Protein 6IQE (pdb70)

InterPro domains:
  IPR000163 Prohibitin [PR00679] (84-100)
  IPR000163 Prohibitin [PR00679] (102-121)
  IPR000163 Prohibitin [PR00679] (125-143)
  IPR000163 Prohibitin [PR00679] (148-164)
  IPR000163 Prohibitin [PR00679] (171-190)
  IPR000163 Prohibitin [PR00679] (196-219)
  IPR000163 Prohibitin [PR00679] (219-235)
  IPR000163 Prohibitin [PTHR23222] (7-286)
  IPR000163 Prohibitin [cd03401] (40-235)
  IPR001107 Band 7 domain [PF01145] (42-220)
  IPR001107 Band 7 domain [SM00244] (39-201)
  IPR036013 Band 7/SPFH domain superfamily [G3DSA:3.30.479.30] (71-203)
  IPR036013 Band 7/SPFH 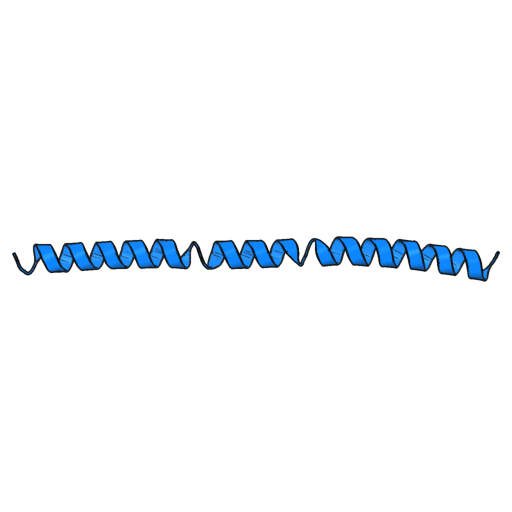domain superfamily [SSF117892] (72-207)

GO terms:
  GO:0005739 mitochondrion (C, IDA)
  GO:0005634 nucleus (C, IDA)
  GO:0005737 cytoplasm (C, IDA)
  GO:0005743 mitochondrial inner membrane (C, IDA)
  GO:0039529 RIG-I signaling pathway (P, IDA)
  GO:0005886 plasma membrane (C, IDA)
  GO:0009986 cell surface (C, IDA)
  GO:0016363 nuclear matrix (C, IDA)
  GO:0042803 protein homodimerization activity (F, IDA)
  GO:0032991 protein-containing complex (C, IDA)
  GO:0035632 mitochondrial prohibitin complex (C, IDA)
  GO:0016477 cell migration (P, IDA)
  GO:0140374 antiviral innate immune response (P, IDA)
  GO:0046625 sphingolipid binding (F, IDA)
  GO:0000423 mitophagy (P, IDA)
  GO:0005634 nucleus (C, EXP)
  GO:0005737 cytoplasm (C, EXP)
  GO:0005515 protein binding (F, IPI)
  GO:0042802 identical protein binding (F, IPI)
  GO:0046982 protein heterodimerization activity (F, IPI)

Radius of gyration: 25.66 Å; Cα contacts (8 Å, |Δi|>4): 0; chains: 1; bounding box: 86×19×7 Å

Sequence (59 aa):
GSSFSREYTAAVEAKQVAQQEAQRRAQFLVEKAKQEQRRQKIVQAEGEAEAAKMLGEALSKN

Organism: Homo sapiens (NCBI:txid9606)

Secondary structure (DSSP, 8-state):
-HHHHHHHHHHHHHHHHHHHHHHHHHHHHHHHHHHHHHHHHHHHHHHHHHHHH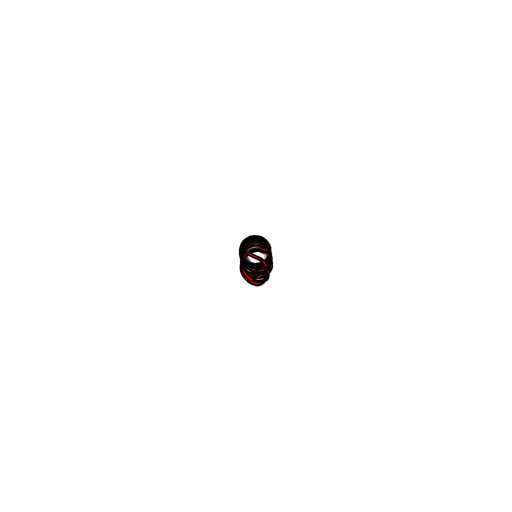HHHHH-

Foldseek 3Di:
DVVVVVVVVVVVVVVVVVVVVVVVVVVVVVVVVVVVVVVVVVVVVVVVVVVVVVVVVVD

Structure (mmCIF, N/CA/C/O backbone):
data_6IQE
#
_entry.id   6IQE
#
_cell.length_a   65.142
_cell.length_b   65.142
_cell.length_c   62.288
_cell.angle_alpha   90.00
_cell.angle_beta   90.00
_cell.angle_gamma   90.00
#
_symmetry.space_group_name_H-M   'P 41 2 2'
#
loop_
_entity.id
_entity.type
_entity.pdbx_description
1 polymer Prohibitin-2
2 water water
#
loop_
_atom_site.group_PDB
_atom_site.id
_atom_site.type_symbol
_atom_site.label_atom_id
_atom_site.label_alt_id
_atom_site.label_comp_id
_atom_site.label_asym_id
_atom_site.label_entity_id
_atom_site.label_seq_id
_atom_site.pdbx_PDB_ins_code
_atom_site.Cartn_x
_atom_site.Cartn_y
_atom_site.Cartn_z
_atom_site.occupancy
_atom_site.B_iso_or_equiv
_atom_site.auth_seq_id
_atom_site.auth_comp_id
_atom_site.auth_asym_id
_atom_site.auth_atom_id
_atom_site.pdbx_PDB_model_num
ATOM 1 N N . GLY A 1 1 ? 25.318 53.903 3.350 1.00 54.68 187 GLY A N 1
ATOM 2 C CA . GLY A 1 1 ? 24.240 54.871 3.266 1.00 41.69 187 GLY A CA 1
ATOM 3 C C . GLY A 1 1 ? 23.137 54.435 2.315 1.00 46.88 187 GLY A C 1
ATOM 4 O O . GLY A 1 1 ? 21.957 54.525 2.638 1.00 29.61 187 GLY A O 1
ATOM 5 N N A SER A 1 2 ? 23.528 53.978 1.133 0.65 38.32 188 SER A N 1
ATOM 6 N N B SER A 1 2 ? 23.513 53.955 1.136 0.35 38.29 188 SER A N 1
ATOM 7 C CA A SER A 1 2 ? 22.567 53.476 0.172 0.65 34.80 188 SER A CA 1
ATOM 8 C CA B SER A 1 2 ? 22.510 53.489 0.191 0.35 34.86 188 SER A CA 1
ATOM 9 C C A SER A 1 2 ? 21.808 52.300 0.800 0.65 32.15 188 SER A C 1
ATOM 10 C C B SER A 1 2 ? 21.798 52.257 0.754 0.35 32.11 188 SER A C 1
ATOM 11 O O A SER A 1 2 ? 20.580 52.275 0.768 0.65 25.46 188 SER A O 1
ATOM 12 O O B SER A 1 2 ? 20.584 52.138 0.621 0.35 26.22 188 SER A O 1
ATOM 17 N N . PHE A 1 3 ? 22.538 51.356 1.400 1.00 28.12 189 PHE A N 1
ATOM 18 C CA . PHE A 1 3 ? 21.900 50.163 1.971 1.00 22.89 189 PHE A CA 1
ATOM 19 C C . PHE A 1 3 ? 20.855 50.514 3.016 1.00 22.82 189 PHE A C 1
ATOM 20 O O . PHE A 1 3 ? 19.715 50.071 2.906 1.00 20.57 189 PHE A O 1
ATOM 28 N N . SER A 1 4 ? 21.240 51.273 4.042 1.00 17.05 190 SER A N 1
ATOM 29 C CA . SER A 1 4 ? 20.302 51.557 5.120 1.00 23.84 190 SER A CA 1
ATOM 30 C C . SER A 1 4 ? 19.084 52.321 4.610 1.00 22.98 190 SER A C 1
ATOM 31 O O . SER A 1 4 ? 17.977 52.066 5.084 1.00 18.38 190 SER A O 1
ATOM 34 N N . ARG A 1 5 ? 19.276 53.210 3.628 1.00 24.65 191 ARG A N 1
ATOM 35 C CA . ARG A 1 5 ? 18.158 53.939 3.007 1.00 36.70 191 ARG A CA 1
ATOM 36 C C . ARG A 1 5 ? 17.222 53.012 2.235 1.00 31.06 191 ARG A C 1
ATOM 37 O O . ARG A 1 5 ? 16.001 53.107 2.361 1.00 22.51 191 ARG A O 1
ATO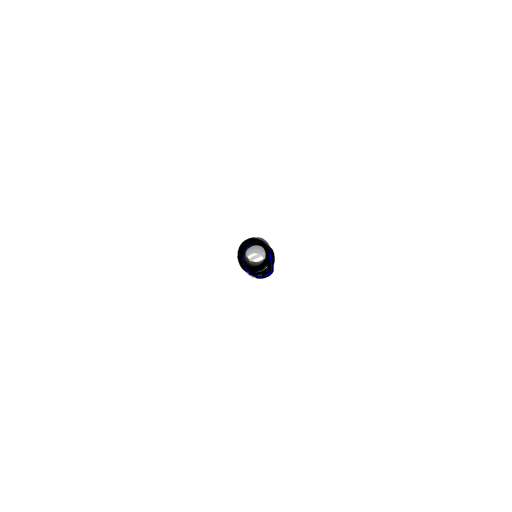M 45 N N . GLU A 1 6 ? 17.802 52.131 1.425 1.00 18.81 192 GLU A N 1
ATOM 46 C CA . GLU A 1 6 ? 17.023 51.168 0.651 1.00 22.82 192 GLU A CA 1
ATOM 47 C C . GLU A 1 6 ? 16.240 50.189 1.525 1.00 25.02 192 GLU A C 1
ATOM 48 O O . GLU A 1 6 ? 15.053 49.939 1.292 1.00 22.42 192 GLU A O 1
ATOM 54 N N . TYR A 1 7 ? 16.920 49.630 2.520 1.00 19.99 193 TYR A N 1
ATOM 55 C CA . TYR A 1 7 ? 16.307 48.678 3.438 1.00 19.23 193 TYR A CA 1
ATOM 56 C C . TYR A 1 7 ? 15.119 49.323 4.170 1.00 21.53 193 TYR A C 1
ATOM 57 O O . TYR A 1 7 ? 14.038 48.749 4.275 1.00 19.38 193 TYR A O 1
ATOM 66 N N . THR A 1 8 ? 15.346 50.524 4.692 1.00 19.16 194 THR A N 1
ATOM 67 C CA . THR A 1 8 ? 14.315 51.259 5.423 1.00 17.43 194 THR A CA 1
ATOM 68 C C . THR A 1 8 ? 13.112 51.583 4.520 1.00 19.08 194 THR A C 1
ATOM 69 O O . THR A 1 8 ? 11.958 51.436 4.932 1.00 23.02 194 THR A O 1
ATOM 73 N N . ALA A 1 9 ? 13.389 51.997 3.285 1.00 17.35 195 ALA A N 1
ATOM 74 C CA . ALA A 1 9 ? 12.334 52.302 2.322 1.00 27.48 195 ALA A CA 1
ATOM 75 C C . ALA A 1 9 ? 11.538 51.048 1.926 1.00 18.26 195 ALA A C 1
ATOM 76 O O . ALA A 1 9 ? 10.321 51.119 1.682 1.00 17.27 195 ALA A O 1
ATOM 78 N N . ALA A 1 10 ? 12.218 49.904 1.868 1.00 16.64 196 ALA A N 1
ATOM 79 C CA . ALA A 1 10 ? 11.545 48.631 1.592 1.00 17.35 196 ALA A CA 1
ATOM 80 C C . ALA A 1 10 ? 10.572 48.284 2.707 1.00 24.12 196 ALA A C 1
ATOM 81 O O . ALA A 1 10 ? 9.421 47.929 2.447 1.00 20.48 196 ALA A O 1
ATOM 83 N N . VAL A 1 11 ? 11.031 48.390 3.949 1.00 21.31 197 VAL A N 1
ATOM 84 C CA . VAL A 1 11 ? 10.184 48.061 5.099 1.00 20.94 197 VAL A CA 1
ATOM 85 C C . VAL A 1 11 ? 8.990 49.030 5.174 1.00 20.58 197 VAL A C 1
ATOM 86 O O . VAL A 1 11 ? 7.852 48.609 5.430 1.00 20.73 197 VAL A O 1
ATOM 90 N N . GLU A 1 12 ? 9.249 50.318 4.958 1.00 18.10 198 GLU A N 1
ATOM 91 C CA . GLU A 1 12 ? 8.181 51.325 4.924 1.00 19.51 198 GLU A CA 1
ATOM 92 C C . GLU A 1 12 ? 7.142 51.011 3.828 1.00 21.71 198 GLU A C 1
ATOM 93 O O . GLU A 1 12 ? 5.941 51.183 4.038 1.00 23.62 198 GLU A O 1
ATOM 99 N N . ALA A 1 13 ? 7.593 50.558 2.660 1.00 20.70 199 ALA A N 1
ATOM 100 C CA . ALA A 1 13 ? 6.649 50.199 1.596 1.00 23.71 199 ALA A CA 1
ATOM 101 C C . ALA A 1 13 ? 5.832 48.960 1.970 1.00 22.44 199 ALA A C 1
ATOM 102 O O . ALA A 1 13 ? 4.618 48.891 1.711 1.00 23.31 199 ALA A O 1
ATOM 104 N N . LYS A 1 14 ? 6.497 47.989 2.585 1.00 21.47 200 LYS A N 1
ATOM 105 C CA . LYS A 1 14 ? 5.843 46.786 3.083 1.00 20.48 200 LYS A CA 1
ATOM 106 C C . LYS A 1 14 ? 4.762 47.156 4.085 1.00 28.69 200 LYS A C 1
ATOM 107 O O . LYS A 1 14 ? 3.656 46.619 4.023 1.00 24.30 200 LYS A O 1
ATOM 113 N N . GLN A 1 15 ? 5.080 48.072 5.003 1.00 21.95 201 GLN A N 1
ATOM 114 C CA . GLN A 1 15 ? 4.116 48.521 6.012 1.00 25.48 201 GLN A CA 1
ATOM 115 C C . GLN A 1 15 ? 2.879 49.156 5.372 1.00 25.37 201 GLN A C 1
ATOM 116 O O . GLN A 1 15 ? 1.745 48.865 5.773 1.00 27.25 201 GLN A O 1
ATOM 122 N N . VAL A 1 16 ? 3.084 50.018 4.380 1.00 22.10 202 VAL A N 1
ATOM 123 C CA . VAL A 1 16 ? 1.949 50.639 3.687 1.00 25.13 202 VAL A CA 1
ATOM 124 C C . VAL A 1 16 ? 1.123 49.568 2.965 1.00 24.91 202 VAL A C 1
ATOM 125 O O . VAL A 1 16 ? -0.121 49.596 2.995 1.00 22.89 202 VAL A O 1
ATOM 129 N N . ALA A 1 17 ? 1.809 48.623 2.329 1.00 21.78 203 ALA A N 1
ATOM 130 C CA . ALA A 1 17 ? 1.132 47.536 1.633 1.00 23.27 203 ALA A CA 1
ATOM 131 C C . ALA A 1 17 ? 0.220 46.769 2.578 1.00 31.81 203 ALA A C 1
ATOM 132 O O . ALA A 1 17 ? -0.921 46.455 2.236 1.00 24.46 203 ALA A O 1
ATOM 134 N N . GLN A 1 18 ? 0.714 46.492 3.780 1.00 24.71 204 GLN A N 1
ATOM 135 C CA . GLN A 1 18 ? -0.062 45.752 4.779 1.00 30.30 204 GLN A CA 1
ATOM 136 C C . GLN A 1 18 ? -1.266 46.550 5.284 1.00 24.31 204 GLN A C 1
ATOM 137 O O . GLN A 1 18 ? -2.366 46.002 5.419 1.00 27.54 204 GLN A O 1
ATOM 143 N N . GLN A 1 19 ? -1.061 47.833 5.563 1.00 21.56 205 GLN A N 1
ATOM 144 C CA . GLN A 1 19 ? -2.147 48.726 5.973 1.00 24.29 205 GLN A CA 1
ATOM 145 C C . GLN A 1 19 ? -3.238 48.828 4.915 1.00 33.75 205 GLN A C 1
ATOM 146 O O . GLN A 1 19 ? -4.433 48.811 5.233 1.00 26.29 205 GLN A O 1
ATOM 152 N N . GLU A 1 20 ? -2.817 48.946 3.659 1.00 22.19 206 GLU A N 1
ATOM 153 C CA . GLU A 1 20 ? -3.768 49.124 2.549 1.00 25.07 206 GLU A CA 1
ATOM 154 C C . GLU A 1 20 ? -4.534 47.829 2.241 1.00 18.56 206 GLU A C 1
ATOM 155 O O . GLU A 1 20 ? -5.740 47.859 1.944 1.00 21.00 206 GLU A O 1
ATOM 161 N N . ALA A 1 21 ? -3.842 46.701 2.309 1.00 19.45 207 ALA A N 1
ATOM 162 C CA . ALA A 1 21 ? -4.478 45.387 2.208 1.00 23.40 207 ALA A CA 1
ATOM 163 C C . ALA A 1 21 ? -5.538 45.207 3.299 1.00 30.51 207 ALA A C 1
ATOM 164 O O . ALA A 1 21 ? -6.646 44.746 3.028 1.00 26.39 207 ALA A O 1
ATOM 166 N N . GLN A 1 22 ? -5.208 45.578 4.533 1.00 27.36 208 GLN A N 1
ATOM 167 C CA . GLN A 1 22 ? -6.185 45.526 5.623 1.00 34.27 208 GLN A CA 1
ATOM 168 C C . GLN A 1 22 ? -7.378 46.456 5.384 1.00 27.54 208 GLN A C 1
ATOM 169 O O . GLN A 1 22 ? -8.524 46.086 5.658 1.00 27.57 208 GLN A O 1
ATOM 175 N N . ARG A 1 23 ? -7.107 47.660 4.895 1.00 25.40 209 ARG A N 1
ATOM 176 C CA A ARG A 1 23 ? -8.170 48.601 4.551 0.57 27.83 209 ARG A CA 1
ATOM 177 C CA B ARG A 1 23 ? -8.149 48.615 4.526 0.43 27.83 209 ARG A CA 1
ATOM 178 C C . ARG A 1 23 ? -9.106 48.016 3.495 1.00 25.81 209 ARG A C 1
ATOM 179 O O . ARG A 1 23 ? -10.330 48.141 3.603 1.00 23.37 209 ARG A O 1
ATOM 194 N N . ALA A 1 24 ? -8.540 47.379 2.477 1.00 21.82 210 ALA A N 1
ATOM 195 C CA . ALA A 1 24 ? -9.358 46.754 1.446 1.00 19.93 210 ALA A CA 1
ATOM 196 C C . ALA A 1 24 ? -10.261 45.682 2.048 1.00 26.71 210 ALA A C 1
ATOM 197 O O . ALA A 1 24 ? -11.460 45.638 1.768 1.00 23.83 210 ALA A O 1
ATOM 199 N N . GLN A 1 25 ? -9.702 44.821 2.890 1.00 24.95 211 GLN A N 1
ATOM 200 C CA . GLN A 1 25 ? -10.508 43.757 3.475 1.00 26.48 211 GLN A CA 1
ATOM 201 C C . GLN A 1 25 ? -11.591 44.335 4.391 1.00 31.83 211 GLN A C 1
ATOM 202 O O . GLN A 1 25 ? -12.720 43.828 4.424 1.00 27.59 211 GLN A O 1
ATOM 208 N N . PHE A 1 26 ? -11.249 45.390 5.125 1.00 27.96 212 PHE A N 1
ATOM 209 C CA . PHE A 1 26 ? -12.209 46.061 5.996 1.00 30.57 212 PHE A CA 1
ATOM 210 C C . PHE A 1 26 ? -13.397 46.625 5.210 1.00 28.48 212 PHE A C 1
ATOM 211 O O . PHE A 1 26 ? -14.543 46.472 5.626 1.00 26.79 212 PHE A O 1
ATOM 219 N N . LEU A 1 27 ? -13.121 47.266 4.075 1.00 22.28 213 LEU A N 1
ATOM 220 C CA . LEU A 1 27 ? -14.152 47.904 3.260 1.00 27.01 213 LEU A CA 1
ATOM 221 C C . LEU A 1 27 ? -15.052 46.871 2.604 1.00 26.39 213 LEU A C 1
ATOM 222 O O . LEU A 1 27 ? -16.268 47.061 2.510 1.00 23.89 213 LEU A O 1
ATOM 227 N N . VAL A 1 28 ? -14.449 45.777 2.157 1.00 19.73 214 VAL A N 1
ATOM 228 C CA . VAL A 1 28 ? -15.220 44.655 1.616 1.00 23.66 214 VAL A CA 1
ATOM 229 C C . VAL A 1 28 ? -16.181 44.074 2.650 1.00 30.43 214 VAL A C 1
ATOM 230 O O . VAL A 1 28 ? -17.374 43.857 2.374 1.00 27.00 214 VAL A O 1
ATOM 234 N N . GLU A 1 29 ? -15.660 43.830 3.842 1.00 26.27 215 GLU A N 1
ATOM 235 C CA . GLU A 1 29 ? -16.474 43.245 4.899 1.00 30.67 215 GLU A CA 1
ATOM 236 C C . GLU A 1 29 ? -17.608 44.202 5.295 1.00 30.97 215 GLU A C 1
ATOM 237 O O . GLU A 1 29 ? -18.730 43.768 5.587 1.00 30.01 215 GLU A O 1
ATOM 243 N N . LYS A 1 30 ? -17.309 45.498 5.303 1.00 23.08 216 LYS A N 1
ATOM 244 C CA . LYS A 1 30 ? -18.311 46.517 5.613 1.00 25.14 216 LYS A CA 1
ATOM 245 C C . LYS A 1 30 ? -19.447 46.489 4.578 1.00 30.49 216 LYS A C 1
ATOM 246 O O . LYS A 1 30 ? -20.622 46.503 4.938 1.00 28.63 216 LYS A O 1
ATOM 252 N N . ALA A 1 31 ? -19.087 46.426 3.300 1.00 22.56 217 ALA A N 1
ATOM 253 C CA . ALA A 1 31 ? -20.071 46.403 2.211 1.00 21.73 217 ALA A CA 1
ATOM 254 C C . ALA A 1 31 ? -20.897 45.123 2.251 1.00 24.76 217 ALA A C 1
ATOM 255 O O . ALA A 1 31 ? -22.121 45.156 2.063 1.00 23.16 217 ALA A O 1
ATOM 257 N N . LYS A 1 32 ? -20.230 44.000 2.509 1.00 23.58 218 LYS A N 1
ATOM 258 C CA . LYS A 1 32 ? -20.896 42.706 2.640 1.00 24.14 218 LYS A CA 1
ATOM 259 C C . LYS A 1 32 ? -21.975 42.751 3.712 1.00 32.14 218 LYS A C 1
ATOM 260 O O . LYS A 1 32 ? -23.109 42.328 3.509 1.00 31.84 218 LYS A O 1
ATOM 266 N N . GLN A 1 33 ? -21.597 43.275 4.864 1.00 29.59 219 GLN A N 1
ATOM 267 C CA . GLN A 1 33 ? -22.482 43.316 6.013 1.00 32.09 219 GLN A CA 1
ATOM 268 C C . GLN A 1 33 ? -23.677 44.258 5.790 1.00 26.45 219 GLN A C 1
ATOM 269 O O . GLN 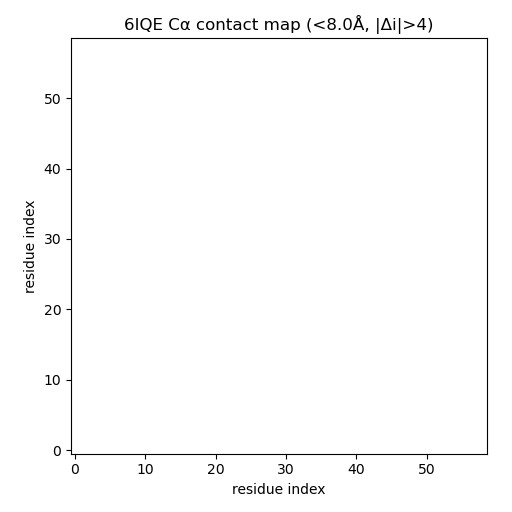A 1 33 ? -24.809 43.939 6.171 1.00 24.78 219 GLN A O 1
ATOM 275 N N . GLU A 1 34 ? -23.441 45.393 5.145 1.00 23.40 220 GLU A N 1
ATOM 276 C CA . GLU A 1 34 ? -24.528 46.306 4.801 1.00 21.66 220 GLU A CA 1
ATOM 277 C C . GLU A 1 34 ? -25.511 45.647 3.817 1.00 25.73 220 GLU A C 1
ATOM 278 O O . GLU A 1 34 ? -26.728 45.822 3.922 1.00 22.67 220 GLU A O 1
ATOM 284 N N . GLN A 1 35 ? -25.002 44.894 2.853 1.00 21.62 221 GLN A N 1
ATOM 285 C CA . GLN A 1 35 ? -25.918 44.267 1.916 1.00 22.24 221 GLN A CA 1
ATOM 286 C C . GLN A 1 35 ? -26.687 43.130 2.586 1.00 23.75 221 GLN A C 1
ATOM 287 O O . GLN A 1 35 ? -27.874 42.941 2.305 1.00 23.49 221 GLN A O 1
ATOM 293 N N . ARG A 1 36 ? -26.042 42.408 3.502 1.00 24.92 222 ARG A N 1
ATOM 294 C CA A ARG A 1 36 ? -26.728 41.352 4.234 0.45 29.20 222 ARG A CA 1
ATOM 295 C CA B ARG A 1 36 ? -26.722 41.349 4.248 0.55 29.19 222 ARG A CA 1
ATOM 296 C C . ARG A 1 36 ? -27.877 41.937 5.043 1.00 26.80 222 ARG A C 1
ATOM 297 O O . ARG A 1 36 ? -28.959 41.359 5.105 1.00 23.79 222 ARG A O 1
ATOM 312 N N . GLN A 1 37 ? -27.638 43.089 5.655 1.00 20.28 223 GLN A N 1
ATOM 313 C CA . GLN A 1 37 ? -28.691 43.762 6.406 1.00 26.02 223 GLN A CA 1
ATOM 314 C C . GLN A 1 37 ? -29.829 44.209 5.489 1.00 29.04 223 GLN A C 1
ATOM 315 O O . GLN A 1 37 ? -31.003 44.123 5.869 1.00 23.80 223 GLN A O 1
ATOM 321 N N . LYS A 1 38 ? -29.503 44.666 4.278 1.00 19.87 224 LYS A N 1
ATOM 322 C CA . LYS A 1 38 ? -30.546 45.058 3.324 1.00 22.27 224 LYS A CA 1
ATOM 323 C C . LYS A 1 38 ? -31.404 43.863 2.893 1.00 19.37 224 LYS A C 1
ATOM 324 O O . LYS A 1 38 ? -32.615 43.992 2.688 1.00 16.26 224 LYS A O 1
ATOM 330 N N . ILE A 1 39 ? -30.776 42.704 2.759 1.00 19.38 225 ILE A N 1
ATOM 331 C CA . ILE A 1 39 ? -31.512 41.484 2.458 1.00 18.35 225 ILE A CA 1
ATOM 332 C C . ILE A 1 39 ? -32.456 41.107 3.611 1.00 24.62 225 ILE A C 1
ATOM 333 O O . ILE A 1 39 ? -33.618 40.755 3.390 1.00 21.23 225 ILE A O 1
ATOM 338 N N . VAL A 1 40 ? -31.964 41.201 4.844 1.00 21.26 226 VAL A N 1
ATOM 339 C CA . VAL A 1 40 ? -32.801 40.878 6.007 1.00 22.50 226 VAL A CA 1
ATOM 340 C C . VAL A 1 40 ? -34.023 41.814 6.121 1.00 22.37 226 VAL A C 1
ATOM 341 O O . VAL A 1 40 ? -35.163 41.377 6.373 1.00 19.47 226 VAL A O 1
ATOM 345 N N . GLN A 1 41 ? -33.778 43.098 5.911 1.00 19.26 227 GLN A N 1
ATOM 346 C CA . GLN A 1 41 ? -34.828 44.110 5.927 1.00 18.76 227 GLN A CA 1
ATOM 347 C C . GLN A 1 41 ? -35.897 43.834 4.866 1.00 24.67 227 GLN A C 1
ATOM 348 O O . GLN A 1 41 ? -37.091 43.799 5.163 1.00 19.51 227 GLN A O 1
ATOM 354 N N . ALA A 1 42 ? -35.468 43.646 3.618 1.00 20.53 228 ALA A N 1
ATOM 355 C CA . ALA A 1 42 ? -36.402 43.391 2.520 1.00 23.05 228 ALA A CA 1
ATOM 356 C C . ALA A 1 42 ? -37.140 42.052 2.602 1.00 20.90 228 ALA A C 1
ATOM 357 O O . ALA A 1 42 ? -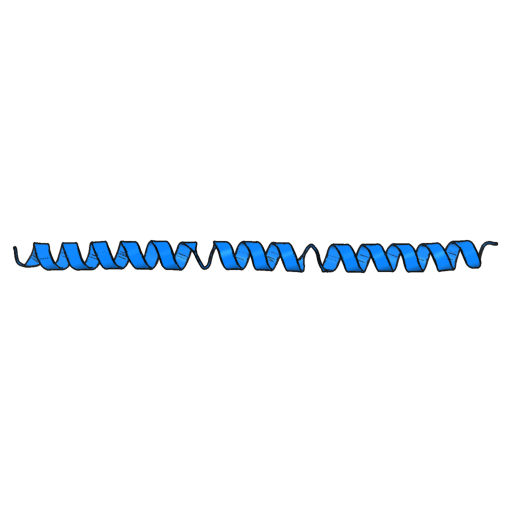38.329 41.977 2.277 1.00 21.81 228 ALA A O 1
ATOM 359 N N . GLU A 1 43 ? -36.449 40.990 2.992 1.00 13.54 229 GLU A N 1
ATOM 360 C CA . GLU A 1 43 ? -37.119 39.712 3.194 1.00 15.85 229 GLU A CA 1
ATOM 361 C C . GLU A 1 43 ? -38.190 39.858 4.278 1.00 19.45 229 GLU A C 1
ATOM 362 O O . GLU A 1 43 ? -39.279 39.277 4.190 1.00 18.04 229 GLU A O 1
ATOM 368 N N . GLY A 1 44 ? -37.871 40.633 5.303 1.00 22.69 230 GLY A N 1
ATOM 369 C CA . GLY A 1 44 ? -38.835 40.916 6.348 1.00 17.74 230 GLY A CA 1
ATOM 370 C C . GLY A 1 44 ? -40.088 41.634 5.877 1.00 18.85 230 GLY A C 1
ATOM 371 O O . GLY A 1 44 ? -41.220 41.211 6.153 1.00 20.54 230 GLY A O 1
ATOM 372 N N . GLU A 1 45 ? -39.904 42.711 5.128 1.00 20.18 231 GLU A N 1
ATOM 373 C CA . GLU A 1 45 ? -41.048 43.455 4.620 1.00 18.43 231 GLU A CA 1
ATOM 374 C C . GLU A 1 45 ? -41.779 42.661 3.531 1.00 21.20 231 GLU A C 1
ATOM 375 O O . GLU A 1 45 ? -43.017 42.716 3.447 1.00 18.74 231 GLU A O 1
ATOM 381 N N . ALA A 1 46 ? -41.037 41.898 2.725 1.00 16.86 232 ALA A N 1
ATOM 382 C CA . ALA A 1 46 ? -41.678 40.994 1.769 1.00 20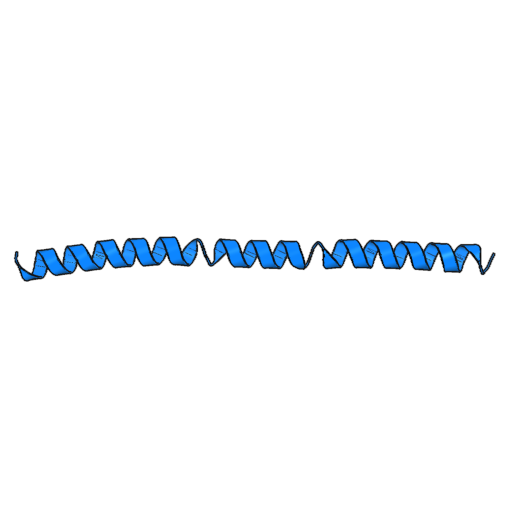.66 232 ALA A CA 1
ATOM 383 C C . ALA A 1 46 ? -42.598 40.005 2.475 1.00 21.75 232 ALA A C 1
ATOM 384 O O . ALA A 1 46 ? -43.710 39.769 2.019 1.00 18.74 232 ALA A O 1
ATOM 386 N N . GLU A 1 47 ? -42.164 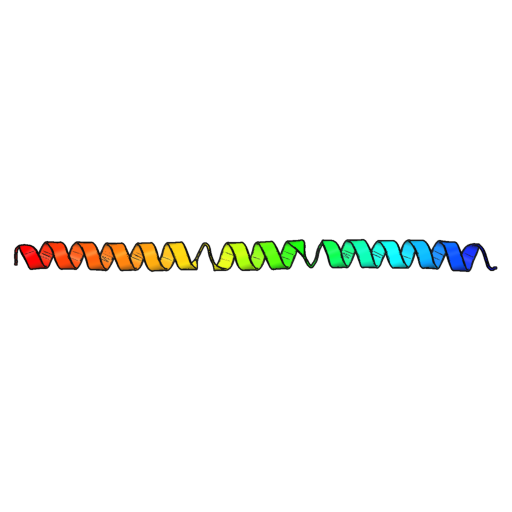39.475 3.622 1.00 18.79 233 GLU A N 1
ATOM 387 C CA . GLU A 1 47 ? -42.976 38.493 4.340 1.00 21.20 233 GLU A CA 1
ATOM 388 C C . GLU A 1 47 ? -44.227 39.150 4.953 1.00 22.28 233 GLU A C 1
ATOM 389 O O . GLU A 1 47 ? -45.319 38.582 4.914 1.00 19.09 233 GLU A O 1
ATOM 395 N N . ALA A 1 48 ? -44.060 40.340 5.519 1.00 14.24 234 ALA A N 1
ATOM 396 C CA . ALA A 1 48 ? -45.197 41.095 6.059 1.00 15.79 234 ALA A CA 1
ATOM 397 C C . ALA A 1 48 ? -46.258 41.338 5.002 1.00 23.00 234 ALA A C 1
ATOM 398 O O . ALA A 1 48 ? -47.451 41.145 5.259 1.00 18.90 234 ALA A O 1
ATOM 400 N N . ALA A 1 49 ? -45.806 41.711 3.805 1.00 17.53 235 ALA A N 1
ATOM 401 C CA . ALA A 1 49 ? -46.684 41.970 2.647 1.00 19.95 235 ALA A CA 1
ATOM 402 C C . ALA A 1 49 ? -47.345 40.682 2.129 1.00 17.72 235 ALA A C 1
ATOM 403 O O . ALA A 1 49 ? -48.548 40.673 1.829 1.00 19.84 235 ALA A O 1
ATOM 405 N N . LYS A 1 50 ? -46.576 39.604 2.057 1.00 17.49 236 LYS A N 1
ATOM 406 C CA . LYS A 1 50 ? -47.127 38.292 1.722 1.00 21.80 236 LYS A CA 1
ATOM 407 C C . LYS A 1 50 ? -48.270 37.916 2.666 1.00 23.49 236 LYS A C 1
ATOM 408 O O . LYS A 1 50 ? -49.353 37.522 2.229 1.00 23.65 236 LYS A O 1
ATOM 414 N N . MET A 1 51 ? -48.050 38.064 3.970 1.00 19.94 237 MET A N 1
ATOM 415 C CA . MET A 1 51 ? -49.089 37.732 4.926 1.00 23.68 237 MET A CA 1
ATOM 416 C C . MET A 1 51 ? -50.339 38.603 4.783 1.00 24.00 237 MET A C 1
ATOM 417 O O . MET A 1 51 ? -51.462 38.120 4.945 1.00 22.28 237 MET A O 1
ATOM 422 N N . LEU A 1 52 ? -50.152 39.887 4.496 1.00 19.69 238 LEU A N 1
ATOM 423 C CA . LEU A 1 52 ? -51.286 40.773 4.339 1.00 17.26 238 LEU A CA 1
ATOM 424 C C . LEU A 1 52 ? -52.067 40.363 3.088 1.00 22.85 238 LEU A C 1
ATOM 425 O O . LEU A 1 52 ? -53.301 40.332 3.091 1.00 26.82 238 LEU A O 1
ATOM 430 N N . GLY A 1 53 ? -51.352 40.018 2.029 1.00 21.97 239 GLY A N 1
ATOM 431 C CA . GLY A 1 53 ? -52.008 39.563 0.813 1.00 24.03 239 GLY A CA 1
ATOM 432 C C . GLY A 1 53 ? -52.842 38.308 1.039 1.00 32.08 239 GLY A C 1
ATOM 433 O O . GLY A 1 53 ? -53.927 38.149 0.461 1.00 31.95 239 GLY A O 1
ATOM 434 N N . GLU A 1 54 ? -52.343 37.414 1.888 1.00 27.10 240 GLU A N 1
ATOM 435 C CA . GLU A 1 54 ? -53.060 36.171 2.186 1.00 29.89 240 GLU A CA 1
ATOM 436 C C . GLU A 1 54 ? -54.308 36.452 3.012 1.00 36.01 240 GLU A C 1
ATOM 437 O O . GLU A 1 54 ? -55.350 35.819 2.818 1.00 32.97 240 GLU A O 1
ATOM 443 N N . ALA A 1 55 ? -54.209 37.412 3.925 1.00 26.75 241 ALA A N 1
ATOM 444 C CA . ALA A 1 55 ? -55.358 37.825 4.728 1.00 33.72 241 ALA A CA 1
ATOM 445 C C . ALA A 1 55 ? -56.413 38.549 3.893 1.00 46.70 241 ALA A C 1
ATOM 446 O O . ALA A 1 55 ? -57.588 38.567 4.258 1.00 43.01 241 ALA A O 1
ATOM 448 N N . LEU A 1 56 ? -55.994 39.157 2.787 1.00 31.16 242 LEU A N 1
ATOM 449 C CA . LEU A 1 56 ? -56.932 39.776 1.860 1.00 40.15 242 LEU A CA 1
ATOM 450 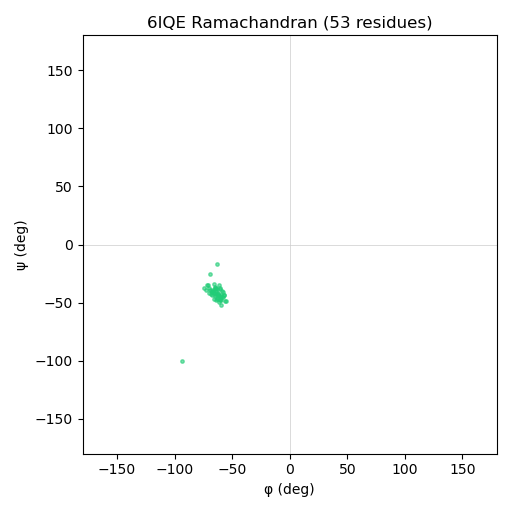C C . LEU A 1 56 ? -57.668 38.719 1.044 1.00 54.01 242 LEU A C 1
ATOM 451 O O . LEU A 1 56 ? -58.858 38.867 0.763 1.00 46.03 242 LEU A O 1
ATOM 456 N N . SER A 1 57 ? -56.948 37.659 0.668 1.00 43.69 243 SER A N 1
ATOM 457 C CA . SER A 1 57 ? -57.485 36.591 -0.175 1.00 52.58 243 SER A CA 1
ATOM 458 C C . SER A 1 57 ? -58.628 35.852 0.507 1.00 72.06 243 SER A C 1
ATOM 459 O O . SER A 1 57 ? -59.385 35.123 -0.135 1.00 79.72 243 SER A O 1
ATOM 462 N N . LYS A 1 58 ? -58.732 36.034 1.818 1.00 72.81 244 LYS A N 1
ATOM 463 C CA . LYS A 1 58 ? -59.905 35.606 2.564 1.00 85.19 244 LYS A CA 1
ATOM 464 C C . LYS A 1 58 ? -60.829 36.826 2.621 1.00 94.19 244 LYS A C 1
ATOM 465 O O . LYS A 1 58 ? -61.529 37.115 1.647 1.00 98.08 244 LYS A O 1
ATOM 471 N N . ASN A 1 59 ? -60.812 37.517 3.765 1.00 98.86 245 ASN A N 1
ATOM 472 C CA . ASN A 1 59 ? -61.278 38.906 3.925 1.00 102.94 245 ASN A CA 1
ATOM 473 C C . ASN A 1 59 ? -61.262 39.304 5.398 1.00 102.39 245 ASN A C 1
ATOM 474 O O . ASN A 1 59 ? -61.975 40.218 5.814 1.00 96.71 245 ASN A O 1
#

B-factor: mean 34.41, std 17.6, range [13.54, 123.25]

Solvent-accessible surface area: 5535 Å² total; per-residue (Å²): 84,59,148,67,159,103,134,71,56,62,54,94,62,119,81,81,62,89,114,106,64,130,125,56,114,119,78,74,90,93,52,117,106,71,98,159,94,119,64,94,98,61,112,42,135,64,85,63,63,125,113,115,32,90,59,128,93,162,173